Protein AF-A0A355D7N4-F1 (afdb_monomer_lite)

Foldseek 3Di:
DDQDDLLFGPVVCVVLVHDNLLSVLLSVVVVVVVVPPFDWDDDPNFIWTWDDLVVVCVVCVVVVDDSVVSVVSVVSCVVSQQKPWDWDDDVHTIIIITGGPCVVVGNDDPPPVPPPD

Secondary structure (DSSP, 8-state):
--SEETTEEHHHHHHTT--HHHHHHHHHHHHHHHTT-S-EEEETTEEEEE--HHHHHHH-GGG---HHHHHHHHHHHHHTTSEEEEEEESSSEEEEEEE-GGGGGGTS-TTTTSTT-

pLDDT: mean 89.89, std 12.78, range [38.78, 98.56]

Structure (mmCIF, N/CA/C/O backbone):
data_AF-A0A355D7N4-F1
#
_entry.id   AF-A0A355D7N4-F1
#
loop_
_atom_site.group_PDB
_atom_site.id
_atom_site.type_symbol
_atom_site.label_atom_id
_atom_site.label_alt_id
_atom_site.label_comp_id
_atom_site.label_asym_id
_atom_site.label_entity_id
_atom_site.label_seq_id
_atom_site.pdbx_PDB_ins_code
_atom_site.Cartn_x
_atom_site.Cartn_y
_atom_site.Cartn_z
_atom_site.occupancy
_atom_site.B_iso_or_equiv
_atom_site.auth_seq_id
_atom_site.auth_comp_id
_atom_site.auth_asym_id
_atom_site.auth_atom_id
_atom_site.pdbx_PDB_model_num
ATOM 1 N N . MET A 1 1 ? -9.141 -0.647 23.890 1.00 62.00 1 MET A N 1
ATOM 2 C CA . MET A 1 1 ? -8.494 -1.235 22.691 1.00 62.00 1 MET A CA 1
ATOM 3 C C . MET A 1 1 ? -7.846 -0.111 21.902 1.00 62.00 1 MET A C 1
ATOM 5 O O . MET A 1 1 ? -8.406 0.976 21.896 1.00 62.00 1 MET A O 1
ATOM 9 N N . LYS A 1 2 ? -6.683 -0.317 21.268 1.00 67.69 2 LYS A N 1
ATOM 10 C CA . LYS A 1 2 ? -6.151 0.704 20.347 1.00 67.69 2 LYS A CA 1
ATOM 11 C C . LYS A 1 2 ? -7.154 0.876 19.203 1.00 67.69 2 LYS A C 1
ATOM 13 O O . LYS A 1 2 ? -7.597 -0.124 18.659 1.00 67.69 2 LYS A O 1
ATOM 18 N N . HIS A 1 3 ? -7.522 2.104 18.852 1.00 86.00 3 HIS A N 1
ATOM 19 C CA . HIS A 1 3 ? -8.429 2.368 17.722 1.00 86.00 3 HIS A CA 1
ATOM 20 C C . HIS A 1 3 ? -7.689 2.386 16.378 1.00 86.00 3 HIS A C 1
ATOM 22 O O . HIS A 1 3 ? -8.289 2.182 15.324 1.00 86.00 3 HIS A O 1
ATOM 28 N N . THR A 1 4 ? -6.369 2.578 16.423 1.00 92.56 4 THR A N 1
ATOM 29 C CA . THR A 1 4 ? -5.501 2.636 15.250 1.00 92.56 4 THR A CA 1
ATOM 30 C C . THR A 1 4 ? -4.389 1.594 15.311 1.00 92.56 4 THR A C 1
ATOM 32 O O . THR A 1 4 ? -3.943 1.191 16.389 1.00 92.56 4 THR A O 1
ATOM 35 N N . ILE A 1 5 ? -3.941 1.157 14.137 1.00 94.75 5 ILE A N 1
ATOM 36 C CA . ILE A 1 5 ? -2.798 0.271 13.933 1.00 94.75 5 ILE A CA 1
ATOM 37 C C . ILE A 1 5 ? -2.039 0.731 12.690 1.00 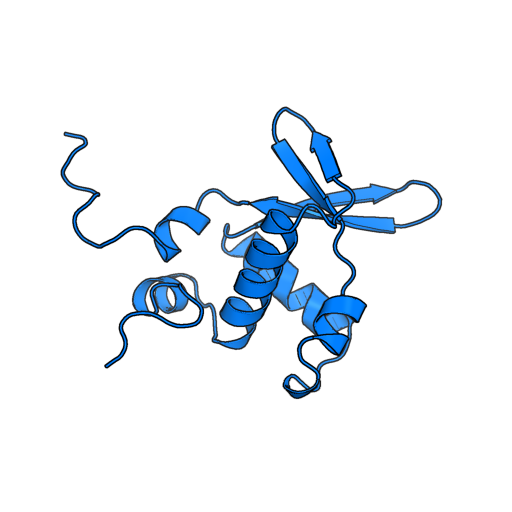94.75 5 ILE A C 1
ATOM 39 O O . ILE A 1 5 ? -2.658 1.089 11.694 1.00 94.75 5 ILE A O 1
ATOM 43 N N . MET A 1 6 ? -0.706 0.798 12.755 1.00 93.94 6 MET A N 1
ATOM 44 C CA . MET A 1 6 ? 0.124 1.363 11.674 1.00 93.94 6 MET A CA 1
ATOM 45 C C . MET A 1 6 ? -0.307 2.779 11.230 1.00 93.94 6 MET A C 1
ATOM 47 O O . MET A 1 6 ? -0.134 3.156 10.079 1.00 93.94 6 MET A O 1
ATOM 51 N N . GLY A 1 7 ? -0.901 3.564 12.139 1.00 92.88 7 GLY A N 1
ATOM 52 C CA . GLY A 1 7 ? -1.447 4.894 11.836 1.00 92.88 7 GLY A CA 1
ATOM 53 C C . GLY A 1 7 ? -2.836 4.898 11.183 1.00 92.88 7 GLY A C 1
ATOM 54 O O . GLY A 1 7 ? -3.366 5.972 10.920 1.00 92.88 7 GLY A O 1
ATOM 55 N N . PHE A 1 8 ? -3.451 3.731 10.972 1.00 95.62 8 PHE A N 1
ATOM 56 C CA . PHE A 1 8 ? -4.743 3.579 10.303 1.00 95.62 8 PHE A CA 1
ATOM 57 C C . PHE A 1 8 ? -5.835 3.100 11.251 1.00 95.62 8 PHE A C 1
ATOM 59 O O . PHE A 1 8 ? -5.594 2.305 12.159 1.00 95.62 8 PHE A O 1
ATOM 66 N N . ARG A 1 9 ? -7.059 3.565 11.021 1.00 94.56 9 ARG A N 1
ATOM 67 C CA . ARG A 1 9 ? -8.266 3.155 11.743 1.00 94.56 9 ARG A CA 1
ATOM 68 C C . ARG A 1 9 ? -8.585 1.675 11.539 1.00 94.56 9 ARG A C 1
ATOM 70 O O . ARG A 1 9 ? -8.815 1.236 10.415 1.00 94.56 9 ARG A O 1
ATOM 77 N N . GLN A 1 10 ? -8.646 0.914 12.631 1.00 95.00 10 GLN A N 1
ATOM 78 C CA . GLN A 1 10 ? -8.897 -0.530 12.566 1.00 95.00 10 GLN A CA 1
ATOM 79 C C . GLN A 1 10 ? -10.309 -0.868 12.078 1.00 95.00 10 GLN A C 1
ATOM 81 O O . GLN A 1 10 ? -10.467 -1.788 11.285 1.00 95.00 10 GLN A O 1
ATOM 86 N N . ASP A 1 11 ? -11.321 -0.098 12.481 1.00 94.69 11 ASP A N 1
ATOM 87 C CA . ASP A 1 11 ? -12.701 -0.264 12.009 1.00 94.69 11 ASP A CA 1
ATOM 88 C C . ASP A 1 11 ? -12.807 -0.090 10.486 1.00 94.69 11 ASP A C 1
ATOM 90 O O . ASP A 1 11 ? -13.503 -0.846 9.809 1.00 94.69 11 ASP A O 1
ATOM 94 N N . LYS A 1 12 ? -12.050 0.861 9.931 1.00 96.31 12 LYS A N 1
ATOM 95 C CA . LYS A 1 12 ? -12.012 1.116 8.490 1.00 96.31 12 LYS A CA 1
ATOM 96 C C . LYS A 1 12 ? -11.196 0.063 7.743 1.00 96.31 12 LYS A C 1
ATOM 98 O O . LYS A 1 12 ? -11.645 -0.399 6.702 1.00 96.31 12 LYS A O 1
ATOM 103 N N . LEU A 1 13 ? -10.062 -0.389 8.286 1.00 97.00 13 LEU A N 1
ATOM 104 C CA . LEU A 1 13 ? -9.326 -1.529 7.722 1.00 97.00 13 LEU A CA 1
ATOM 105 C C . LEU A 1 13 ? -10.228 -2.769 7.612 1.00 97.00 13 LEU A C 1
ATOM 107 O O . LEU A 1 13 ? -10.288 -3.378 6.546 1.00 97.00 13 LEU A O 1
ATOM 111 N N . ILE A 1 14 ? -10.999 -3.078 8.662 1.00 96.50 14 ILE A N 1
ATOM 112 C CA . ILE A 1 14 ? -11.972 -4.182 8.660 1.00 96.50 14 ILE A CA 1
ATOM 113 C C . ILE A 1 14 ? -13.054 -3.958 7.596 1.00 96.50 14 ILE A C 1
ATOM 115 O O . ILE A 1 14 ? -13.318 -4.869 6.813 1.00 96.50 14 ILE A O 1
ATOM 119 N N . LYS A 1 15 ? -13.638 -2.751 7.517 1.00 97.06 15 LYS A N 1
ATOM 120 C CA . LYS A 1 15 ? -14.633 -2.379 6.490 1.00 97.06 15 LYS A CA 1
ATOM 121 C C . LYS A 1 15 ? -14.124 -2.655 5.068 1.00 97.06 15 LYS A C 1
ATOM 123 O O . LYS A 1 15 ? -14.893 -3.118 4.234 1.00 97.06 15 LYS A O 1
ATOM 128 N N . PHE A 1 16 ? -12.845 -2.394 4.798 1.00 97.88 16 PHE A N 1
ATOM 129 C CA . PHE A 1 16 ? -12.215 -2.629 3.492 1.00 97.88 16 PHE A CA 1
ATOM 130 C C . PHE A 1 16 ? -11.603 -4.034 3.331 1.00 97.88 16 PHE A C 1
ATOM 132 O O . PHE A 1 16 ? -10.962 -4.313 2.319 1.00 97.88 16 PHE A O 1
ATOM 139 N N . GLY A 1 17 ? -11.776 -4.933 4.307 1.00 97.88 17 GLY A N 1
ATOM 140 C CA . GLY A 1 17 ? -11.239 -6.296 4.258 1.00 97.88 17 GLY A CA 1
ATOM 141 C C . GLY A 1 17 ? -9.709 -6.369 4.324 1.00 97.88 17 GLY A C 1
ATOM 142 O O . GLY A 1 17 ? -9.113 -7.322 3.815 1.00 97.88 17 GLY A O 1
ATOM 143 N N . LEU A 1 18 ? -9.060 -5.364 4.912 1.00 98.25 18 LEU A N 1
ATOM 144 C CA . LEU A 1 18 ? -7.608 -5.247 5.028 1.00 98.25 18 LEU A CA 1
ATOM 145 C C . LEU A 1 18 ? -7.122 -5.801 6.370 1.00 98.25 18 LEU A C 1
ATOM 147 O O . LEU A 1 18 ? -7.698 -5.522 7.421 1.00 98.25 18 LEU A O 1
ATOM 151 N N . ASP A 1 19 ? -6.044 -6.581 6.326 1.00 97.44 19 ASP A N 1
ATOM 152 C CA . ASP A 1 19 ? -5.396 -7.128 7.516 1.00 97.44 19 ASP A CA 1
ATOM 153 C C . ASP A 1 19 ? -4.183 -6.284 7.953 1.00 97.44 19 ASP A C 1
ATOM 155 O O . ASP A 1 19 ? -3.839 -5.258 7.359 1.00 97.44 19 ASP A O 1
ATOM 159 N N . ILE A 1 20 ? -3.517 -6.706 9.029 1.00 96.75 20 ILE A N 1
ATOM 160 C CA . ILE A 1 20 ? -2.344 -6.003 9.561 1.00 96.75 20 ILE A CA 1
ATOM 161 C C . ILE A 1 20 ? -1.147 -6.005 8.598 1.00 96.75 20 ILE A C 1
ATOM 163 O O . ILE A 1 20 ? -0.341 -5.075 8.630 1.00 96.75 20 ILE A O 1
ATOM 167 N N . ILE A 1 21 ? -1.016 -7.017 7.735 1.00 97.69 21 ILE A N 1
ATOM 168 C CA . ILE A 1 21 ? 0.044 -7.067 6.722 1.00 97.69 21 ILE A CA 1
ATOM 169 C C . ILE A 1 21 ? -0.256 -6.021 5.652 1.00 97.69 21 ILE A C 1
ATOM 171 O O . ILE A 1 21 ? 0.634 -5.248 5.301 1.00 97.69 21 ILE A O 1
ATOM 175 N N . ASP A 1 22 ? -1.505 -5.943 5.191 1.00 98.19 22 ASP A N 1
ATOM 176 C CA . ASP A 1 22 ? -1.946 -4.919 4.240 1.00 98.19 22 ASP A CA 1
ATOM 177 C C . ASP A 1 22 ? -1.714 -3.510 4.814 1.00 98.19 22 ASP A C 1
ATOM 179 O O . ASP A 1 22 ? -1.133 -2.654 4.146 1.00 98.19 22 ASP A O 1
ATOM 183 N N . ALA A 1 23 ? -2.081 -3.290 6.082 1.00 97.94 23 ALA A N 1
ATOM 184 C CA . ALA A 1 23 ? -1.843 -2.034 6.790 1.00 97.94 23 ALA A CA 1
ATOM 185 C C . ALA A 1 23 ? -0.345 -1.699 6.903 1.00 97.94 23 ALA A C 1
ATOM 187 O O . ALA A 1 23 ? 0.053 -0.550 6.733 1.00 97.94 23 ALA A O 1
ATOM 188 N N . SER A 1 24 ? 0.505 -2.693 7.156 1.00 97.75 24 SER A N 1
ATOM 189 C CA . SER A 1 24 ? 1.951 -2.482 7.283 1.00 97.75 24 SER A CA 1
ATOM 190 C C . SER A 1 24 ? 2.603 -2.147 5.939 1.00 97.75 24 SER A C 1
ATOM 192 O O . SER A 1 24 ? 3.432 -1.244 5.861 1.00 97.75 24 SER A O 1
ATOM 194 N N . ILE A 1 25 ? 2.184 -2.828 4.868 1.00 97.44 25 ILE A N 1
ATOM 195 C CA . ILE A 1 25 ? 2.624 -2.555 3.494 1.00 97.44 25 ILE A CA 1
ATOM 196 C C . ILE A 1 25 ? 2.168 -1.166 3.042 1.00 97.44 25 ILE A C 1
ATOM 198 O O . ILE A 1 25 ? 2.954 -0.427 2.446 1.00 97.44 25 ILE A O 1
ATOM 202 N N . LEU A 1 26 ? 0.921 -0.795 3.344 1.00 97.56 26 LEU A N 1
ATOM 203 C CA . LEU A 1 26 ? 0.419 0.542 3.057 1.00 97.56 26 LEU A CA 1
ATOM 204 C C . LEU A 1 26 ? 1.230 1.592 3.817 1.00 97.56 26 LEU A C 1
ATOM 206 O O . LEU A 1 26 ? 1.654 2.569 3.211 1.00 97.56 26 LEU A O 1
ATOM 210 N N . ARG A 1 27 ? 1.513 1.379 5.110 1.00 96.56 27 ARG A N 1
ATOM 211 C CA . ARG A 1 27 ? 2.304 2.334 5.895 1.00 96.56 27 ARG A CA 1
ATOM 212 C C . ARG A 1 27 ? 3.701 2.528 5.315 1.00 96.56 27 ARG A C 1
ATOM 214 O O . ARG A 1 27 ? 4.099 3.668 5.110 1.00 96.56 27 ARG A O 1
ATOM 221 N N . TYR A 1 28 ? 4.373 1.436 4.956 1.00 95.50 28 TYR A N 1
ATOM 222 C CA . TYR A 1 28 ? 5.656 1.490 4.259 1.00 95.50 28 TYR A CA 1
ATOM 223 C C . TYR A 1 28 ? 5.596 2.330 2.985 1.00 95.50 28 TYR A C 1
ATOM 225 O O . TYR A 1 28 ? 6.473 3.153 2.749 1.00 95.50 28 TYR A O 1
ATOM 233 N N . PHE A 1 29 ? 4.555 2.154 2.168 1.00 95.38 29 PHE A N 1
ATOM 234 C CA . PHE A 1 29 ? 4.393 2.944 0.952 1.00 95.38 29 PHE A CA 1
ATOM 235 C C . PHE A 1 29 ? 4.247 4.446 1.248 1.00 95.38 29 PHE A C 1
ATOM 237 O O . PHE A 1 29 ? 4.880 5.256 0.574 1.00 95.38 29 PHE A O 1
ATOM 244 N N . ILE A 1 30 ? 3.464 4.818 2.267 1.00 93.94 30 ILE A N 1
ATOM 245 C CA . ILE A 1 30 ? 3.278 6.220 2.673 1.00 93.94 30 ILE A CA 1
ATOM 246 C C . ILE A 1 30 ? 4.585 6.829 3.190 1.00 93.94 30 ILE A C 1
ATOM 248 O O . ILE A 1 30 ? 4.996 7.878 2.698 1.00 93.94 30 ILE A O 1
ATOM 252 N N . ASP A 1 31 ? 5.268 6.149 4.113 1.00 91.00 31 ASP A N 1
ATOM 253 C CA . ASP A 1 31 ? 6.546 6.611 4.670 1.00 91.00 31 ASP A CA 1
ATOM 254 C C . ASP A 1 31 ? 7.592 6.799 3.571 1.00 91.00 31 ASP A C 1
ATOM 256 O O . ASP A 1 31 ? 8.305 7.803 3.503 1.00 91.00 31 ASP A O 1
ATOM 260 N N . PHE A 1 32 ? 7.659 5.839 2.652 1.00 84.62 32 PHE A N 1
ATOM 261 C CA . PHE A 1 32 ? 8.649 5.870 1.592 1.00 84.62 32 PHE A CA 1
ATOM 262 C C . PHE A 1 32 ? 8.326 6.947 0.541 1.00 84.62 32 PHE A C 1
ATOM 264 O O . PHE A 1 32 ? 9.245 7.600 0.042 1.00 84.62 32 PHE A O 1
ATOM 271 N N . LYS A 1 33 ? 7.040 7.222 0.276 1.00 83.25 33 LYS A N 1
ATOM 272 C CA . LYS A 1 33 ? 6.588 8.377 -0.521 1.00 83.25 33 LYS A CA 1
ATOM 273 C C . LYS A 1 33 ? 7.034 9.711 0.095 1.00 83.25 33 LYS A C 1
ATOM 275 O O . LYS A 1 33 ? 7.395 10.620 -0.649 1.00 83.25 33 LYS A O 1
ATOM 280 N N . GLU A 1 34 ? 6.987 9.849 1.417 1.00 81.94 34 GLU A N 1
ATOM 281 C CA . GLU A 1 34 ? 7.354 11.086 2.128 1.00 81.94 34 GLU A CA 1
ATOM 282 C C . GLU A 1 34 ? 8.872 11.312 2.192 1.00 81.94 34 GLU A C 1
ATOM 284 O O . GLU A 1 34 ? 9.326 12.447 2.310 1.00 81.94 34 GLU A O 1
ATOM 289 N N . SER A 1 35 ? 9.672 10.254 2.034 1.00 77.50 35 SER A N 1
ATOM 290 C CA . SER A 1 35 ? 1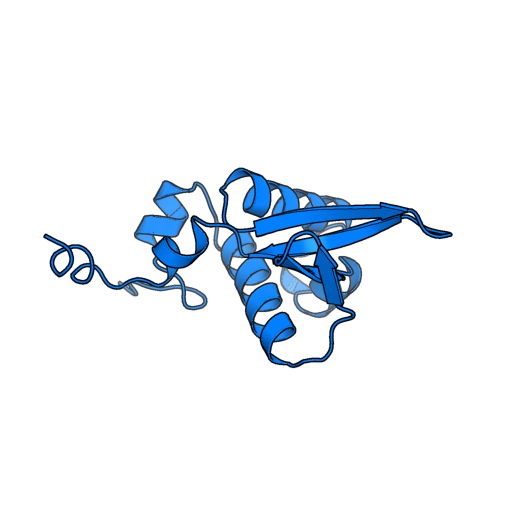1.138 10.333 2.105 1.00 77.50 35 SER A CA 1
ATOM 291 C C . SER A 1 35 ? 11.834 10.932 0.867 1.00 77.50 35 SER A C 1
ATOM 293 O O . SER A 1 35 ? 13.058 11.036 0.856 1.00 77.50 35 SER A O 1
ATOM 295 N N . ASN A 1 36 ? 11.098 11.294 -0.197 1.00 65.06 36 ASN A N 1
ATOM 296 C CA . ASN A 1 36 ? 11.630 11.755 -1.498 1.00 65.06 36 ASN A CA 1
ATOM 297 C C . ASN A 1 36 ? 12.638 10.801 -2.186 1.00 65.06 36 ASN A C 1
ATOM 299 O O . ASN A 1 36 ? 13.268 11.168 -3.176 1.00 65.06 36 ASN A O 1
ATOM 303 N N . GLY A 1 37 ? 12.771 9.556 -1.717 1.00 68.06 37 GLY A N 1
ATOM 304 C CA . GLY A 1 37 ? 13.713 8.567 -2.253 1.00 68.06 37 GLY A CA 1
ATOM 305 C C . GLY A 1 37 ? 13.207 7.753 -3.454 1.00 68.06 37 GLY A C 1
ATOM 306 O O . GLY A 1 37 ? 13.911 6.852 -3.914 1.00 68.06 37 GLY A O 1
ATOM 307 N N . MET A 1 38 ? 11.988 8.007 -3.947 1.00 77.12 38 MET A N 1
ATOM 308 C CA . MET A 1 38 ? 11.375 7.252 -5.051 1.00 77.12 38 MET A CA 1
ATOM 309 C C . MET A 1 38 ? 11.469 7.970 -6.388 1.00 77.12 38 MET A C 1
ATOM 311 O O . MET A 1 38 ? 11.159 9.151 -6.490 1.00 77.12 38 MET A O 1
ATOM 315 N N . ASN A 1 39 ? 11.751 7.197 -7.442 1.00 86.06 39 ASN A N 1
ATOM 316 C CA . ASN A 1 39 ? 11.457 7.631 -8.803 1.00 86.06 39 ASN A CA 1
ATOM 317 C C . ASN A 1 39 ? 9.947 7.843 -8.934 1.00 86.06 39 ASN A C 1
ATOM 319 O O . ASN A 1 39 ? 9.162 6.915 -8.699 1.00 86.06 39 ASN A O 1
ATOM 323 N N . THR A 1 40 ? 9.557 9.053 -9.311 1.00 90.94 40 THR A N 1
ATOM 324 C CA . THR A 1 40 ? 8.164 9.432 -9.521 1.00 90.94 40 THR A CA 1
ATOM 325 C C . THR A 1 40 ? 7.836 9.513 -11.005 1.00 90.94 40 THR A C 1
ATOM 327 O O . THR A 1 40 ? 8.713 9.653 -11.859 1.00 90.94 40 THR A O 1
ATOM 330 N N . ARG A 1 41 ? 6.549 9.401 -11.323 1.00 90.12 41 ARG A N 1
ATOM 331 C CA . ARG A 1 41 ? 6.011 9.662 -12.652 1.00 90.12 41 ARG A CA 1
ATOM 332 C C . ARG A 1 41 ? 4.706 10.419 -12.507 1.00 90.12 41 ARG A C 1
ATOM 334 O O . ARG A 1 41 ? 3.820 9.971 -11.786 1.00 90.12 41 ARG A O 1
ATOM 341 N N . GLU A 1 42 ? 4.600 11.551 -13.182 1.00 91.81 42 GLU A N 1
ATOM 342 C CA . GLU A 1 42 ? 3.362 12.317 -13.239 1.00 91.81 42 GLU A CA 1
ATOM 343 C C . GLU A 1 42 ? 2.562 11.893 -14.470 1.00 91.81 42 GLU A C 1
ATOM 345 O O . GLU A 1 42 ? 3.096 11.839 -15.580 1.00 91.81 42 GLU A O 1
ATOM 350 N N . VAL A 1 43 ? 1.296 11.539 -14.265 1.00 91.25 43 VAL A N 1
ATOM 351 C CA . VAL A 1 43 ? 0.361 11.163 -15.328 1.00 91.25 43 VAL A CA 1
ATOM 352 C C . VAL A 1 43 ? -0.986 11.788 -14.999 1.00 91.25 43 VAL A C 1
ATOM 354 O O . VAL A 1 43 ? -1.530 11.524 -13.931 1.00 91.25 43 VAL A O 1
ATOM 357 N N . GLU A 1 44 ? -1.509 12.627 -15.897 1.00 88.81 44 GLU A N 1
ATOM 358 C CA . GLU A 1 44 ? -2.828 13.270 -15.747 1.00 88.81 44 GLU A CA 1
ATOM 359 C C . GLU A 1 44 ? -2.996 13.996 -14.396 1.00 88.81 44 GLU A C 1
ATOM 361 O O . GLU A 1 44 ? -4.009 13.855 -13.715 1.00 88.81 44 GLU A O 1
ATOM 366 N N . GLY A 1 45 ? -1.961 14.722 -13.956 1.00 88.94 45 GLY A N 1
ATOM 367 C CA . GLY A 1 45 ? -1.957 15.448 -12.678 1.00 88.94 45 GLY A CA 1
ATOM 368 C C . GLY A 1 45 ? -1.828 14.567 -11.428 1.00 88.94 45 GLY A C 1
ATOM 369 O O . GLY A 1 45 ? -1.877 15.078 -10.311 1.00 88.94 45 GLY A O 1
ATOM 370 N N . HIS A 1 46 ? -1.641 13.254 -11.588 1.00 89.06 46 HIS A N 1
ATOM 371 C CA . HIS A 1 46 ? -1.434 12.315 -10.489 1.00 89.06 46 HIS A CA 1
ATOM 372 C C . HIS A 1 46 ? 0.027 11.876 -10.418 1.00 89.06 46 HIS A C 1
ATOM 374 O O . HIS A 1 46 ? 0.633 11.493 -11.421 1.00 89.06 46 HIS A O 1
ATOM 380 N N . ILE A 1 47 ? 0.587 11.882 -9.206 1.00 91.94 47 ILE A N 1
ATOM 381 C CA . ILE A 1 47 ? 1.953 11.420 -8.951 1.00 91.94 47 ILE A CA 1
ATOM 382 C C . ILE A 1 47 ? 1.926 9.937 -8.589 1.00 91.94 47 ILE A C 1
ATOM 384 O O . ILE A 1 47 ? 1.298 9.520 -7.613 1.00 91.94 47 ILE A O 1
ATOM 388 N N . TYR A 1 48 ? 2.672 9.157 -9.357 1.00 94.75 48 TYR A N 1
ATOM 389 C CA . TYR A 1 48 ? 2.890 7.738 -9.152 1.00 94.75 48 TYR A CA 1
ATOM 390 C C . TYR A 1 48 ? 4.326 7.473 -8.713 1.00 94.75 48 TYR A C 1
ATOM 392 O O . TYR A 1 48 ? 5.265 8.113 -9.180 1.00 94.75 48 TYR A O 1
ATOM 400 N N . TYR A 1 49 ? 4.507 6.487 -7.846 1.00 94.50 49 TYR A N 1
ATOM 401 C CA . TYR A 1 49 ? 5.773 6.180 -7.199 1.00 94.50 49 TYR A CA 1
ATOM 402 C C . TYR A 1 49 ? 6.231 4.771 -7.554 1.00 94.50 49 TYR A C 1
ATOM 404 O O . TYR A 1 49 ? 5.466 3.812 -7.418 1.00 94.50 49 TYR A O 1
ATOM 412 N N . TRP A 1 50 ? 7.473 4.632 -8.021 1.00 93.50 50 TRP A N 1
ATOM 413 C CA . TRP A 1 50 ? 8.001 3.332 -8.415 1.00 93.50 50 TRP A CA 1
ATOM 414 C C . TRP A 1 50 ? 8.217 2.430 -7.203 1.00 93.50 50 TRP A C 1
ATOM 416 O O . TRP A 1 50 ? 8.981 2.753 -6.292 1.00 93.50 50 TRP A O 1
ATOM 426 N N . LEU A 1 51 ? 7.612 1.246 -7.235 1.00 93.12 51 LEU A N 1
ATOM 427 C CA . LEU A 1 51 ? 7.710 0.278 -6.159 1.00 93.12 51 LEU A CA 1
ATOM 428 C C . LEU A 1 51 ? 8.493 -0.963 -6.589 1.00 93.12 51 LEU A C 1
ATOM 430 O O . LEU A 1 51 ? 8.167 -1.645 -7.563 1.00 93.12 51 LEU A O 1
ATOM 434 N N . ARG A 1 52 ? 9.486 -1.329 -5.774 1.00 92.44 52 ARG A N 1
ATOM 435 C CA . ARG A 1 52 ? 10.170 -2.622 -5.874 1.00 92.44 52 ARG A CA 1
ATOM 436 C C . ARG A 1 52 ? 9.695 -3.549 -4.762 1.00 92.44 52 ARG A C 1
ATOM 438 O O . ARG A 1 52 ? 10.041 -3.340 -3.604 1.00 92.44 52 ARG A O 1
ATOM 445 N N . TYR A 1 53 ? 9.000 -4.628 -5.114 1.00 94.38 53 TYR A N 1
ATOM 446 C CA . TYR A 1 53 ? 8.509 -5.609 -4.135 1.00 94.38 53 TYR A CA 1
ATOM 447 C C . TYR A 1 53 ? 9.625 -6.239 -3.279 1.00 94.38 53 TYR A C 1
ATOM 449 O O . TYR A 1 53 ? 9.412 -6.527 -2.107 1.00 94.38 53 TYR A O 1
ATOM 457 N N . ASP A 1 54 ? 10.839 -6.386 -3.823 1.00 93.25 54 ASP A N 1
ATOM 458 C CA . ASP A 1 54 ? 11.988 -6.915 -3.068 1.00 93.25 54 ASP A CA 1
ATOM 459 C C . ASP A 1 54 ? 12.447 -5.972 -1.946 1.00 93.25 54 ASP A C 1
ATOM 461 O O . ASP A 1 54 ? 13.045 -6.421 -0.973 1.00 93.25 54 ASP A O 1
ATOM 465 N N . ALA A 1 55 ? 12.180 -4.666 -2.063 1.00 92.81 55 ALA A N 1
ATOM 466 C CA . ALA A 1 55 ? 12.478 -3.717 -0.994 1.00 92.81 55 ALA A CA 1
ATOM 467 C C . ALA A 1 55 ? 11.549 -3.934 0.209 1.00 92.81 55 ALA A C 1
ATOM 469 O O . ALA A 1 55 ? 12.023 -3.949 1.338 1.00 92.81 55 ALA A O 1
ATOM 470 N N . VAL A 1 56 ? 10.269 -4.221 -0.041 1.00 94.38 56 VAL A N 1
ATOM 471 C CA . VAL A 1 56 ? 9.280 -4.535 1.004 1.00 94.38 56 VAL A CA 1
ATOM 472 C C . VAL A 1 56 ? 9.649 -5.822 1.744 1.00 94.38 56 VAL A C 1
ATOM 474 O O . VAL A 1 56 ? 9.517 -5.895 2.959 1.00 94.38 56 VAL A O 1
ATOM 477 N N . LEU A 1 57 ? 10.153 -6.835 1.030 1.00 95.25 57 LEU A N 1
ATOM 478 C CA . LEU A 1 57 ? 10.620 -8.079 1.654 1.00 95.25 57 LEU A CA 1
ATOM 479 C C . LEU A 1 57 ? 11.841 -7.871 2.558 1.00 95.25 57 LEU A C 1
ATOM 481 O O . LEU A 1 57 ? 11.962 -8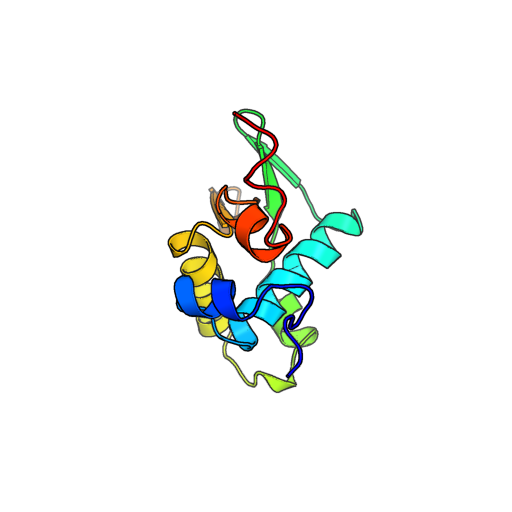.553 3.571 1.00 95.25 57 LEU A O 1
ATOM 485 N N . ARG A 1 58 ? 12.741 -6.948 2.195 1.00 94.38 58 ARG A N 1
ATOM 486 C CA . ARG A 1 58 ? 13.890 -6.586 3.039 1.00 94.38 58 ARG A CA 1
ATOM 487 C C . ARG A 1 58 ? 13.480 -5.776 4.261 1.00 94.38 58 ARG A C 1
ATOM 489 O O . ARG A 1 58 ? 14.082 -5.964 5.308 1.00 94.38 58 ARG A O 1
ATOM 496 N N . GLU A 1 59 ? 12.474 -4.918 4.119 1.00 94.38 59 GLU A N 1
ATOM 497 C CA . GLU A 1 59 ? 11.917 -4.152 5.235 1.00 94.38 59 GLU A CA 1
ATOM 498 C C . GLU A 1 59 ? 11.201 -5.063 6.238 1.00 94.38 59 GLU A C 1
ATOM 500 O O . GLU A 1 59 ? 11.400 -4.964 7.445 1.00 94.38 59 GLU A O 1
ATOM 505 N N . PHE A 1 60 ? 10.398 -6.005 5.736 1.00 95.56 60 PHE A N 1
ATOM 506 C CA . PHE A 1 60 ? 9.588 -6.900 6.558 1.00 95.56 60 PHE A CA 1
ATOM 507 C C . PHE A 1 60 ? 9.943 -8.375 6.329 1.00 95.56 60 PHE A C 1
ATOM 509 O O . PHE A 1 60 ? 9.103 -9.155 5.861 1.00 95.56 60 PHE A O 1
ATOM 516 N N . PRO A 1 61 ? 11.151 -8.819 6.724 1.00 94.94 61 PRO A N 1
ATOM 517 C CA . PRO A 1 61 ? 11.538 -10.223 6.599 1.00 94.94 61 PRO A CA 1
ATOM 518 C C . PRO A 1 61 ? 10.625 -11.140 7.430 1.00 94.94 61 PRO A C 1
ATOM 520 O O . PRO A 1 61 ? 10.421 -12.306 7.086 1.00 94.94 61 PRO A O 1
ATOM 523 N N . ILE A 1 62 ? 10.002 -10.601 8.486 1.00 97.12 62 ILE A N 1
ATOM 524 C CA . ILE A 1 62 ? 9.037 -11.306 9.338 1.00 97.12 62 ILE A CA 1
ATOM 525 C C . ILE A 1 62 ?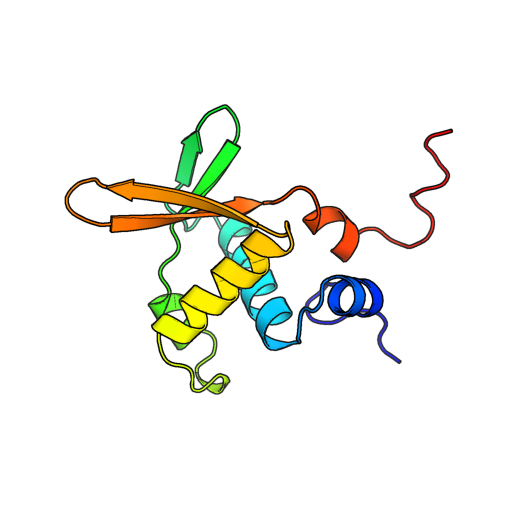 7.789 -11.778 8.585 1.00 97.12 62 ILE A C 1
ATOM 527 O O . ILE A 1 62 ? 7.190 -12.774 8.983 1.00 97.12 62 ILE A O 1
ATOM 531 N N . PHE A 1 63 ? 7.414 -11.129 7.478 1.00 95.12 63 PHE A N 1
ATOM 532 C CA . PHE A 1 63 ? 6.266 -11.570 6.691 1.00 95.12 63 PHE A CA 1
ATOM 533 C C . PHE A 1 63 ? 6.478 -12.951 6.070 1.00 95.12 63 PHE A C 1
ATOM 535 O O . PHE A 1 63 ? 5.497 -13.633 5.787 1.00 95.12 63 PHE A O 1
ATOM 542 N N . ARG A 1 64 ? 7.738 -13.373 5.857 1.00 94.69 64 ARG A N 1
ATOM 543 C CA . ARG A 1 64 ? 8.089 -14.677 5.260 1.00 94.69 64 ARG A CA 1
ATOM 544 C C . ARG A 1 64 ? 7.312 -14.964 3.967 1.00 94.69 64 ARG A C 1
ATOM 546 O O . ARG A 1 64 ? 6.906 -16.091 3.692 1.00 94.69 64 ARG A O 1
ATOM 553 N N . MET A 1 65 ? 7.088 -13.919 3.175 1.00 94.75 65 MET A N 1
ATOM 554 C CA . MET A 1 65 ? 6.307 -13.971 1.944 1.00 94.75 65 MET A CA 1
ATOM 555 C C . MET A 1 65 ? 7.202 -14.096 0.714 1.00 94.75 65 MET A C 1
ATOM 557 O O . MET A 1 65 ? 8.347 -13.648 0.696 1.00 94.75 65 MET A O 1
ATOM 561 N N . LYS A 1 66 ? 6.643 -14.655 -0.360 1.00 96.75 66 LYS A N 1
ATOM 562 C CA . LYS A 1 66 ? 7.251 -14.578 -1.691 1.00 96.75 66 LYS A CA 1
ATOM 563 C C . LYS A 1 66 ? 6.962 -13.210 -2.312 1.00 96.75 66 LYS A C 1
ATOM 565 O O . LYS A 1 66 ? 5.964 -12.563 -1.994 1.00 96.75 66 LYS A O 1
ATOM 570 N N . LYS A 1 67 ? 7.789 -12.806 -3.279 1.00 95.88 67 LYS A N 1
ATOM 571 C CA . LYS A 1 67 ? 7.610 -11.561 -4.046 1.00 95.88 67 LYS A CA 1
ATOM 572 C C . LYS A 1 67 ? 6.219 -11.446 -4.682 1.00 95.88 67 LYS A C 1
ATOM 574 O O . LYS A 1 67 ? 5.611 -10.382 -4.625 1.00 95.88 67 LYS A O 1
ATOM 579 N N . CYS A 1 68 ? 5.700 -12.543 -5.241 1.00 96.44 68 CYS A N 1
ATOM 580 C CA . CYS A 1 68 ? 4.356 -12.583 -5.822 1.00 96.44 68 CYS A CA 1
ATOM 581 C C . CYS A 1 68 ? 3.262 -12.301 -4.783 1.00 96.44 68 CYS A C 1
ATOM 583 O O . CYS A 1 68 ? 2.305 -11.603 -5.088 1.00 96.44 68 CYS A O 1
ATOM 585 N N . THR A 1 69 ? 3.428 -12.759 -3.540 1.00 97.44 69 THR A N 1
ATOM 586 C CA . THR A 1 69 ? 2.473 -12.483 -2.463 1.00 97.44 69 THR A CA 1
ATOM 587 C C . THR A 1 69 ? 2.479 -11.004 -2.095 1.00 97.44 69 THR A C 1
ATOM 589 O O . THR A 1 69 ? 1.412 -10.419 -1.961 1.00 97.44 69 THR A O 1
ATOM 592 N N . VAL A 1 70 ? 3.651 -10.365 -2.007 1.00 97.19 70 VAL A N 1
ATOM 593 C CA . VAL A 1 70 ? 3.739 -8.907 -1.796 1.00 97.19 70 VAL A CA 1
ATOM 594 C C . VAL A 1 70 ? 3.037 -8.156 -2.926 1.00 97.19 70 VAL A C 1
ATOM 596 O O . VAL A 1 70 ? 2.233 -7.271 -2.657 1.00 97.19 70 VAL A O 1
ATOM 599 N N . GLN A 1 71 ? 3.268 -8.541 -4.183 1.00 96.94 71 GLN A N 1
ATOM 600 C CA . GLN A 1 71 ? 2.559 -7.959 -5.324 1.00 96.94 71 GLN A CA 1
ATOM 601 C C . GLN A 1 71 ? 1.034 -8.103 -5.190 1.00 96.94 71 GLN A C 1
ATOM 603 O O . GLN A 1 71 ? 0.315 -7.118 -5.350 1.00 96.94 71 GLN A O 1
ATOM 608 N N . SER A 1 72 ? 0.531 -9.293 -4.844 1.00 97.88 72 SER A N 1
ATOM 609 C CA . SER A 1 72 ? -0.902 -9.511 -4.612 1.00 97.88 72 SER A CA 1
ATOM 610 C C . SER A 1 72 ? -1.462 -8.616 -3.503 1.00 97.88 72 SER A C 1
ATOM 612 O O . SER A 1 72 ? -2.595 -8.160 -3.617 1.00 97.88 72 SER A O 1
ATOM 614 N N . ARG A 1 73 ? -0.679 -8.306 -2.461 1.00 98.12 73 ARG A N 1
ATOM 615 C CA . ARG A 1 73 ? -1.078 -7.381 -1.384 1.00 98.12 73 ARG A CA 1
ATOM 616 C C . ARG A 1 73 ? -1.216 -5.940 -1.882 1.00 98.12 73 ARG A C 1
ATOM 618 O O . ARG A 1 73 ? -2.188 -5.273 -1.546 1.00 98.12 73 ARG A O 1
ATOM 625 N N . PHE A 1 74 ? -0.319 -5.479 -2.755 1.00 98.06 74 PHE A N 1
ATOM 626 C CA . PHE A 1 74 ? -0.476 -4.174 -3.412 1.00 98.06 74 PHE A CA 1
ATOM 627 C C . PHE A 1 74 ? -1.692 -4.123 -4.339 1.00 98.06 74 PHE A C 1
ATOM 629 O O . PHE A 1 74 ? -2.392 -3.114 -4.377 1.00 98.06 74 PHE A O 1
ATOM 636 N N . PHE A 1 75 ? -1.986 -5.208 -5.059 1.00 98.12 75 PHE A N 1
ATOM 637 C CA . PHE A 1 75 ? -3.202 -5.283 -5.871 1.00 98.12 75 PHE A CA 1
ATOM 638 C C . PHE A 1 75 ? -4.464 -5.318 -5.015 1.00 98.12 75 PHE A C 1
ATOM 640 O O . PHE A 1 75 ? -5.419 -4.631 -5.346 1.00 98.12 75 PHE A O 1
ATOM 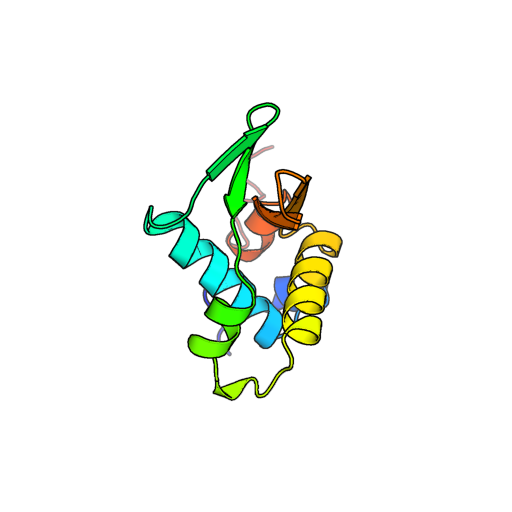647 N N . LYS A 1 76 ? -4.439 -5.991 -3.862 1.00 98.50 76 LYS A N 1
ATOM 648 C CA . LYS A 1 76 ? -5.527 -5.923 -2.883 1.00 98.50 76 LYS A CA 1
ATOM 649 C C . LYS A 1 76 ? -5.754 -4.492 -2.382 1.00 98.50 76 LYS A C 1
ATOM 651 O O . LYS A 1 76 ? -6.891 -4.040 -2.335 1.00 98.50 76 LYS A O 1
ATOM 656 N N . LEU A 1 77 ? -4.687 -3.757 -2.054 1.00 98.56 77 LEU A N 1
ATOM 657 C CA . LEU A 1 77 ? -4.775 -2.341 -1.668 1.00 98.56 77 LEU A CA 1
ATOM 658 C C . LEU A 1 77 ? -5.331 -1.464 -2.802 1.00 98.56 77 LEU A C 1
ATOM 660 O O . LEU A 1 77 ? -6.117 -0.555 -2.538 1.00 98.56 77 LEU A O 1
ATOM 664 N N . ARG A 1 78 ? -4.958 -1.751 -4.056 1.00 98.19 78 ARG A N 1
ATOM 665 C CA . ARG A 1 78 ? -5.542 -1.108 -5.241 1.00 98.19 78 ARG A CA 1
ATOM 666 C C . ARG A 1 78 ? -7.037 -1.387 -5.347 1.00 98.19 78 ARG A C 1
ATOM 668 O O . ARG A 1 78 ? -7.818 -0.457 -5.498 1.00 98.19 78 ARG A O 1
ATOM 675 N N . ASP A 1 79 ? -7.429 -2.649 -5.241 1.00 98.31 79 ASP A N 1
ATOM 676 C CA . ASP A 1 79 ? -8.822 -3.077 -5.392 1.00 98.31 79 ASP A CA 1
ATOM 677 C C . ASP A 1 79 ? -9.708 -2.549 -4.255 1.00 98.31 79 ASP A C 1
ATOM 679 O O . ASP A 1 79 ? -10.884 -2.272 -4.465 1.00 98.31 79 ASP A O 1
ATOM 683 N N . ALA A 1 80 ? -9.131 -2.313 -3.072 1.00 98.12 80 ALA A N 1
ATOM 684 C CA . ALA A 1 80 ? -9.783 -1.620 -1.962 1.00 98.12 80 ALA A CA 1
ATOM 685 C C . ALA A 1 80 ? -9.867 -0.084 -2.142 1.00 98.12 80 ALA A C 1
ATOM 687 O O . ALA A 1 80 ? -10.452 0.608 -1.306 1.00 98.12 80 ALA A O 1
ATOM 688 N N . GLY A 1 81 ? -9.267 0.476 -3.196 1.00 97.75 81 GLY A N 1
ATOM 689 C CA . GLY A 1 81 ? -9.217 1.918 -3.455 1.00 97.75 81 GLY A CA 1
ATOM 690 C C . GLY A 1 81 ? -8.244 2.690 -2.558 1.00 97.75 81 GLY A C 1
ATOM 691 O O . GLY A 1 81 ? -8.319 3.916 -2.491 1.00 97.75 81 GLY A O 1
ATOM 692 N N . MET A 1 82 ? -7.334 2.001 -1.858 1.00 98.19 82 MET A N 1
ATOM 693 C CA . MET A 1 82 ? -6.278 2.647 -1.064 1.00 98.19 82 MET A CA 1
ATOM 694 C C . MET A 1 82 ? -5.149 3.170 -1.945 1.00 98.19 82 MET A C 1
ATOM 696 O O . MET A 1 82 ? -4.522 4.175 -1.616 1.00 98.19 82 MET A O 1
ATOM 700 N N . LEU A 1 83 ? -4.891 2.486 -3.061 1.00 97.75 83 LEU A N 1
ATOM 701 C CA . LEU A 1 83 ? -3.854 2.829 -4.027 1.00 97.75 83 LEU A CA 1
ATOM 702 C C . LEU A 1 83 ? -4.412 2.826 -5.454 1.00 97.75 83 LEU A C 1
ATOM 704 O O . LEU A 1 83 ? -5.373 2.128 -5.761 1.00 97.75 83 LEU A O 1
ATOM 708 N N . THR A 1 84 ? -3.759 3.550 -6.350 1.00 97.31 84 THR A N 1
ATOM 709 C CA . THR A 1 84 ? -3.914 3.399 -7.805 1.00 97.31 84 THR A CA 1
ATOM 710 C C . THR A 1 84 ? -2.672 2.716 -8.371 1.00 97.31 84 THR A C 1
ATOM 712 O O . THR A 1 84 ? -1.622 2.718 -7.731 1.00 97.31 84 THR A O 1
ATOM 715 N N . HIS A 1 85 ? -2.764 2.089 -9.547 1.00 97.19 85 HIS A N 1
ATOM 716 C CA . HIS A 1 85 ? -1.649 1.338 -10.134 1.00 97.19 85 HIS A CA 1
ATOM 717 C C . HIS A 1 85 ? -1.424 1.726 -11.592 1.00 97.19 85 HIS A C 1
ATOM 719 O O . HIS A 1 85 ? -2.344 1.666 -12.405 1.00 97.19 85 HIS A O 1
ATOM 725 N N . LEU A 1 86 ? -0.175 2.043 -11.917 1.00 95.12 86 LEU A N 1
ATOM 726 C CA . LEU A 1 86 ? 0.298 2.364 -13.253 1.00 95.12 86 LEU A CA 1
ATOM 727 C C . LEU A 1 86 ? 1.400 1.378 -13.649 1.00 95.12 86 LEU A C 1
ATOM 729 O O . LEU A 1 86 ? 2.384 1.197 -12.930 1.00 95.12 86 LEU A O 1
ATOM 733 N N . VAL A 1 87 ? 1.253 0.762 -14.822 1.00 94.06 87 VAL A N 1
ATOM 734 C CA . VAL A 1 87 ? 2.278 -0.114 -15.400 1.00 94.06 87 VAL A CA 1
ATOM 735 C C . VAL A 1 87 ? 3.026 0.640 -16.485 1.00 94.06 87 VAL A C 1
ATOM 737 O O . VAL A 1 87 ? 2.433 1.052 -17.478 1.00 94.06 87 VAL A O 1
ATOM 740 N N . VAL A 1 88 ? 4.340 0.760 -16.325 1.00 92.56 88 VAL A N 1
ATOM 741 C CA . VAL A 1 88 ? 5.224 1.379 -17.317 1.00 92.56 88 VAL A CA 1
ATOM 742 C C . VAL A 1 88 ? 6.069 0.297 -17.979 1.00 92.56 88 VAL A C 1
ATOM 744 O O . VAL A 1 88 ? 6.709 -0.504 -17.293 1.00 92.56 88 VAL A O 1
ATOM 747 N N . ARG A 1 89 ? 6.073 0.272 -19.317 1.00 91.69 89 ARG A N 1
ATOM 748 C CA . ARG A 1 89 ? 6.849 -0.675 -20.128 1.00 91.69 89 ARG A CA 1
ATOM 749 C C . ARG A 1 89 ? 7.923 0.052 -20.933 1.00 91.69 89 ARG A C 1
ATOM 751 O O . ARG A 1 89 ? 7.708 0.402 -22.085 1.00 91.69 89 ARG A O 1
ATOM 758 N N . GLU A 1 90 ? 9.083 0.268 -20.324 1.00 85.31 90 GLU A N 1
ATOM 759 C CA . GLU A 1 90 ? 10.212 0.988 -20.930 1.00 85.31 90 GLU A CA 1
ATOM 760 C C . GLU A 1 90 ? 11.499 0.187 -20.701 1.00 85.31 90 GLU A C 1
ATOM 762 O O . GLU A 1 90 ? 12.127 0.307 -19.659 1.00 85.31 90 GLU A O 1
ATOM 767 N N . LYS A 1 91 ? 11.875 -0.704 -21.634 1.00 83.94 91 LYS A N 1
ATOM 768 C CA . LYS A 1 91 ? 13.003 -1.669 -21.492 1.00 83.94 91 LYS A CA 1
ATOM 769 C C . LYS A 1 91 ? 12.869 -2.685 -20.337 1.00 83.94 91 LYS A C 1
ATOM 771 O O . LYS A 1 91 ? 13.735 -3.531 -20.147 1.00 83.94 91 LYS A O 1
ATOM 776 N N . GLY A 1 92 ? 11.759 -2.636 -19.611 1.00 87.81 92 GLY A N 1
ATOM 777 C CA . GLY A 1 92 ? 11.364 -3.518 -18.520 1.00 87.81 92 GLY A CA 1
ATOM 778 C C . GLY A 1 92 ? 9.907 -3.241 -18.149 1.00 87.81 92 GLY A C 1
ATOM 779 O O . GLY A 1 92 ? 9.285 -2.356 -18.730 1.00 87.81 92 GLY A O 1
ATOM 780 N N . THR A 1 93 ? 9.346 -3.998 -17.204 1.00 90.50 93 THR A N 1
ATOM 781 C CA . THR A 1 93 ? 8.007 -3.723 -16.654 1.00 90.50 93 THR A CA 1
ATOM 782 C C . THR A 1 93 ? 8.147 -3.196 -15.235 1.00 90.50 93 THR A C 1
ATOM 784 O O . THR A 1 93 ? 8.687 -3.883 -14.367 1.00 90.50 93 THR A O 1
ATOM 787 N N . TYR A 1 94 ? 7.643 -1.990 -14.999 1.00 91.88 94 TYR A N 1
ATOM 788 C CA . TYR A 1 94 ? 7.734 -1.301 -13.720 1.00 91.88 94 TYR A CA 1
ATOM 789 C C . TYR A 1 94 ? 6.334 -1.030 -13.175 1.00 91.88 94 TYR A C 1
ATOM 791 O O . TYR A 1 94 ? 5.476 -0.497 -13.879 1.00 91.88 94 TYR A O 1
ATOM 799 N N . SER A 1 95 ? 6.116 -1.401 -11.914 1.00 94.06 95 SER A N 1
ATOM 800 C CA . SER A 1 95 ? 4.887 -1.095 -11.185 1.00 94.06 95 SER A CA 1
ATOM 801 C C . SER A 1 95 ? 5.059 0.205 -10.421 1.00 94.06 95 SER A C 1
ATOM 803 O O . SER A 1 95 ? 5.912 0.304 -9.535 1.00 94.06 95 SER A O 1
ATOM 805 N N . PHE A 1 96 ? 4.234 1.184 -10.756 1.00 95.38 96 PHE A N 1
ATOM 806 C CA . PHE A 1 96 ? 4.111 2.411 -9.998 1.00 95.38 96 PHE A CA 1
ATOM 807 C C . PHE A 1 96 ? 2.757 2.456 -9.293 1.00 95.38 96 PHE A C 1
ATOM 809 O O . PHE A 1 96 ? 1.760 1.972 -9.829 1.00 95.38 96 PHE A O 1
ATOM 816 N N . PHE A 1 97 ? 2.720 3.051 -8.105 1.00 96.44 97 PHE A N 1
ATOM 817 C CA . PHE A 1 97 ? 1.493 3.207 -7.329 1.00 96.44 97 PHE A CA 1
ATOM 818 C C . PHE A 1 97 ? 1.262 4.664 -6.944 1.00 96.44 97 PHE A C 1
ATOM 820 O O . PHE A 1 97 ? 2.213 5.389 -6.664 1.00 96.44 97 PHE A O 1
ATOM 827 N N . GLY A 1 98 ? 0.003 5.084 -6.949 1.00 95.75 98 GLY A N 1
ATOM 828 C CA . GLY A 1 98 ? -0.451 6.377 -6.441 1.00 95.75 98 GLY A CA 1
ATOM 829 C C . GLY A 1 98 ? -1.379 6.193 -5.242 1.00 95.75 98 GLY A C 1
ATOM 830 O O . GLY A 1 98 ? -1.739 5.067 -4.896 1.00 95.75 98 GLY A O 1
ATOM 831 N N . ILE A 1 99 ? -1.765 7.294 -4.600 1.00 95.62 99 ILE A N 1
ATOM 832 C CA . ILE A 1 99 ? -2.754 7.277 -3.513 1.00 95.62 99 ILE A CA 1
ATOM 833 C C . ILE A 1 99 ? -4.155 7.174 -4.115 1.00 95.62 99 ILE A C 1
ATOM 835 O O . ILE A 1 99 ? -4.491 7.927 -5.025 1.00 95.62 99 ILE A O 1
ATOM 839 N N . GLY A 1 100 ? -4.957 6.240 -3.607 1.00 96.50 100 GLY A N 1
ATOM 840 C CA . GLY A 1 100 ? -6.358 6.090 -3.986 1.00 96.50 100 GLY A CA 1
ATOM 841 C C . GLY A 1 100 ? -7.294 6.943 -3.127 1.00 96.50 100 GLY A C 1
ATOM 842 O O . GLY A 1 100 ? -6.953 7.370 -2.022 1.00 96.50 100 GLY A O 1
ATOM 843 N N . GLU A 1 101 ? -8.503 7.180 -3.629 1.00 95.31 101 GLU A N 1
ATOM 844 C CA . GLU A 1 101 ? -9.478 8.091 -3.015 1.00 95.31 101 GLU A CA 1
ATOM 845 C C . GLU A 1 101 ? -9.950 7.646 -1.624 1.00 95.31 101 GLU A C 1
ATOM 847 O O . GLU A 1 101 ? -10.252 8.492 -0.776 1.00 95.31 101 GLU A O 1
ATOM 852 N N . ASN A 1 102 ? -9.967 6.334 -1.364 1.00 96.75 102 ASN A N 1
ATOM 853 C CA . ASN A 1 102 ? -10.433 5.775 -0.095 1.00 96.75 102 ASN A CA 1
ATOM 854 C C . ASN A 1 102 ? -9.372 5.859 1.013 1.00 96.75 102 ASN A C 1
ATOM 856 O O . ASN A 1 102 ? -9.703 5.664 2.182 1.00 96.75 102 ASN A O 1
ATOM 860 N N . TYR A 1 103 ? -8.112 6.189 0.692 1.00 96.56 103 TYR A N 1
ATOM 861 C CA . TYR A 1 103 ? -7.033 6.288 1.683 1.00 96.56 103 TYR A CA 1
ATOM 862 C C . TYR A 1 103 ? -7.375 7.243 2.837 1.00 96.56 103 TYR A C 1
ATOM 864 O O . TYR A 1 103 ? -7.101 6.942 4.000 1.00 96.56 103 TYR A O 1
ATOM 872 N N . LYS A 1 104 ? -8.034 8.370 2.532 1.00 94.94 104 LYS A N 1
ATOM 873 C CA . LYS A 1 104 ? -8.453 9.365 3.533 1.00 94.94 104 LYS A CA 1
ATOM 874 C C . LYS A 1 104 ? -9.352 8.767 4.620 1.00 94.94 104 LYS A C 1
ATOM 876 O O . LYS A 1 104 ? -9.227 9.140 5.780 1.00 94.94 104 LYS A O 1
ATOM 881 N N . GLU A 1 105 ? -10.188 7.776 4.293 1.00 95.25 105 GLU A N 1
ATOM 882 C CA . GLU A 1 105 ? -11.055 7.136 5.290 1.00 95.25 105 GLU A CA 1
ATOM 883 C C . GLU A 1 105 ? -10.258 6.436 6.397 1.00 95.25 105 GLU A C 1
ATOM 885 O O . GLU A 1 105 ? -10.749 6.323 7.520 1.00 95.25 105 GLU A O 1
ATOM 890 N N . LEU A 1 106 ? -9.032 5.980 6.111 1.00 94.56 106 LEU A N 1
ATOM 891 C CA . LEU A 1 106 ? -8.190 5.309 7.100 1.00 94.56 106 LEU A CA 1
ATOM 892 C C . LEU A 1 106 ? -7.580 6.272 8.126 1.00 94.56 106 LEU A C 1
ATOM 894 O O . LEU A 1 106 ? -7.164 5.818 9.194 1.00 94.56 106 LEU A O 1
ATOM 898 N N . THR A 1 107 ? -7.521 7.572 7.823 1.00 90.62 107 THR A N 1
ATOM 899 C CA . THR A 1 107 ? -6.830 8.586 8.637 1.00 90.62 107 THR A CA 1
ATOM 900 C C . THR A 1 107 ? -7.768 9.663 9.190 1.00 90.62 107 THR A C 1
ATOM 902 O O . THR A 1 107 ? -7.456 10.270 10.218 1.00 90.62 107 THR A O 1
ATOM 905 N N . THR A 1 108 ? -8.942 9.873 8.586 1.00 85.44 108 THR A N 1
ATOM 906 C CA . THR A 1 108 ? -9.949 10.827 9.070 1.00 85.44 108 THR A CA 1
ATOM 907 C C . THR A 1 108 ? -10.532 10.395 10.420 1.00 85.44 108 THR A C 1
ATOM 909 O O . THR A 1 108 ? -10.991 9.260 10.597 1.00 85.44 108 THR A O 1
ATOM 912 N N . ARG A 1 109 ? -10.550 11.316 11.394 1.00 73.56 109 ARG A N 1
ATOM 913 C CA . ARG A 1 109 ? -11.188 11.108 12.705 1.00 73.56 109 ARG A CA 1
ATOM 914 C C . ARG A 1 109 ? -12.713 11.070 12.552 1.00 73.56 109 ARG A C 1
ATOM 916 O O . ARG A 1 109 ? -13.272 11.861 11.798 1.00 73.56 109 ARG A O 1
ATOM 923 N N . ALA A 1 110 ? -13.377 10.164 13.273 1.00 60.81 110 ALA A N 1
ATOM 924 C CA . ALA A 1 110 ? -14.837 10.135 13.361 1.00 60.81 110 ALA A CA 1
ATOM 925 C C . ALA A 1 110 ? -15.309 11.447 14.014 1.00 60.81 110 ALA A C 1
ATOM 927 O O . ALA A 1 110 ? -15.050 11.658 15.194 1.00 60.81 110 ALA A O 1
ATOM 928 N N . GLY A 1 111 ? -15.868 12.359 13.217 1.00 58.12 111 GLY A N 1
ATOM 929 C CA . GLY A 1 111 ? -16.269 13.709 13.637 1.00 58.12 111 GLY A CA 1
ATOM 930 C C . GLY A 1 111 ? -16.000 14.801 12.594 1.00 58.12 111 GLY A C 1
ATOM 931 O O . GLY A 1 111 ? -16.678 15.814 12.595 1.00 58.12 111 GLY A O 1
ATOM 932 N N . ALA A 1 112 ? -15.078 14.590 11.647 1.00 54.31 112 ALA A N 1
ATOM 933 C CA . ALA A 1 112 ? -14.806 15.567 10.577 1.00 54.31 112 ALA A CA 1
ATOM 934 C C . ALA A 1 112 ? -15.781 15.476 9.380 1.00 54.31 112 ALA A C 1
ATOM 936 O O . ALA A 1 112 ? -15.631 16.200 8.399 1.00 54.31 112 ALA A O 1
ATOM 937 N N . GLU A 1 113 ? -16.748 14.556 9.431 1.00 53.94 113 GLU A N 1
ATOM 938 C CA . GLU A 1 113 ? -17.761 14.365 8.382 1.00 53.94 113 GLU A CA 1
ATOM 939 C C . GLU A 1 113 ? -18.966 15.319 8.559 1.00 53.94 113 GLU A C 1
ATOM 941 O O . GLU A 1 113 ? -19.725 15.498 7.613 1.00 53.94 113 GLU A O 1
ATOM 946 N N . GLU A 1 114 ? -19.103 15.992 9.713 1.00 47.56 114 GLU A N 1
ATOM 947 C CA . GLU A 1 114 ? -20.226 16.903 10.020 1.00 47.56 114 GLU A CA 1
ATOM 948 C C . GLU A 1 114 ? -19.984 18.377 9.629 1.00 47.56 114 GLU A C 1
ATOM 950 O O . GLU A 1 114 ? -20.934 19.145 9.547 1.00 47.56 114 GLU A O 1
ATOM 955 N N . GLU A 1 115 ? -18.755 18.794 9.303 1.00 46.62 115 GLU A N 1
ATOM 956 C CA . GLU A 1 115 ? -18.440 20.206 8.984 1.00 46.62 115 GLU A CA 1
ATOM 957 C C . GLU A 1 115 ? -18.617 20.583 7.497 1.00 46.62 115 GLU A C 1
ATOM 959 O O . GLU A 1 115 ? -18.137 21.625 7.048 1.00 46.62 115 GLU A O 1
ATOM 964 N N . LYS A 1 116 ? -19.286 19.744 6.696 1.00 44.91 116 LYS A N 1
ATOM 965 C CA . LYS A 1 116 ? -19.567 20.032 5.275 1.00 44.91 116 LYS A CA 1
ATOM 966 C C . LYS A 1 116 ? -21.050 19.949 4.905 1.00 44.91 116 LYS A C 1
ATOM 968 O O . LYS A 1 116 ? -21.365 19.508 3.798 1.00 44.91 116 LYS A O 1
ATOM 973 N N . SER A 1 117 ? -21.937 2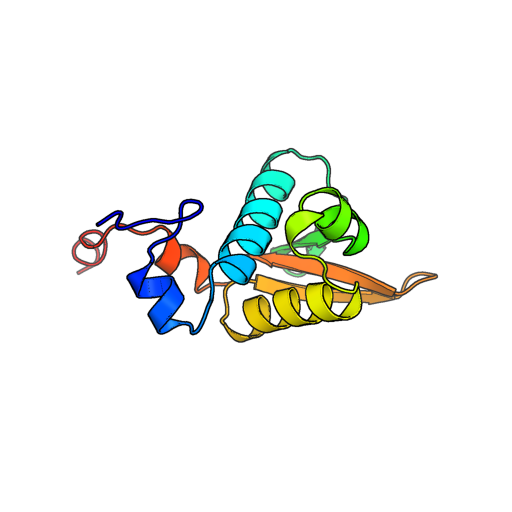0.382 5.800 1.00 38.78 117 SER A N 1
ATOM 974 C CA . SER A 1 117 ? -23.338 20.661 5.461 1.00 38.78 117 SER A CA 1
ATOM 975 C C . SER A 1 117 ? -23.722 22.102 5.744 1.00 38.78 117 SER A C 1
ATOM 977 O O . SER A 1 117 ? -23.104 22.721 6.636 1.00 38.78 117 SER A O 1
#

Radius of gyration: 14.99 Å; chains: 1; bounding box: 37×35×44 Å

Sequence (117 aa):
MKHTIMGFRQDKLIKFGLDIIDASILRYFIDFKESNGMNTREVEGHIYYWLRYDAVLREFPIFRMKKCTVQSRFFKLRDAGMLTHLVVREKGTYSFFGIGENYKELTTRAGAEEEKS